Protein AF-A0A8J2MXQ5-F1 (afdb_monomer_lite)

Structure (mmCIF, N/CA/C/O backbone):
data_AF-A0A8J2MXQ5-F1
#
_entry.id   AF-A0A8J2MXQ5-F1
#
loop_
_atom_site.group_PDB
_atom_site.id
_atom_site.type_symbol
_atom_site.label_atom_id
_atom_site.label_alt_id
_atom_site.label_comp_id
_atom_site.label_asym_id
_atom_site.label_entity_id
_atom_site.label_seq_id
_atom_site.pdbx_PDB_ins_code
_atom_site.Cartn_x
_atom_site.Cartn_y
_atom_site.Cartn_z
_atom_site.occupancy
_atom_site.B_iso_or_equiv
_atom_site.auth_seq_id
_atom_site.auth_comp_id
_atom_site.auth_asym_id
_atom_site.auth_atom_id
_atom_site.pdbx_PDB_model_num
ATOM 1 N N . MET A 1 1 ? 25.204 23.780 2.827 1.00 50.69 1 MET A N 1
ATOM 2 C CA . MET A 1 1 ? 25.552 22.412 2.383 1.00 50.69 1 MET A CA 1
ATOM 3 C C . MET A 1 1 ? 24.532 22.037 1.327 1.00 50.69 1 MET A C 1
ATOM 5 O O . MET A 1 1 ? 23.359 22.247 1.579 1.00 50.69 1 MET A O 1
ATOM 9 N N . SER A 1 2 ? 24.951 21.619 0.138 1.00 55.47 2 SER A N 1
ATOM 10 C CA . SER A 1 2 ? 24.038 21.289 -0.962 1.00 55.47 2 SER A CA 1
ATOM 11 C C . SER A 1 2 ? 23.189 20.059 -0.610 1.00 55.47 2 SER A C 1
ATOM 13 O O . SER A 1 2 ? 23.722 18.981 -0.350 1.00 55.47 2 SER A O 1
ATOM 15 N N . ASP A 1 3 ? 21.863 20.213 -0.616 1.00 60.72 3 ASP A N 1
ATOM 16 C CA . ASP A 1 3 ? 20.866 19.213 -0.184 1.00 60.72 3 ASP A CA 1
ATOM 17 C C . ASP A 1 3 ? 20.774 17.949 -1.066 1.00 60.72 3 ASP A C 1
ATOM 19 O O . ASP A 1 3 ? 19.927 17.081 -0.845 1.00 60.72 3 ASP A O 1
ATOM 23 N N . HIS A 1 4 ? 21.659 17.799 -2.054 1.00 66.94 4 HIS A N 1
ATOM 24 C CA . HIS A 1 4 ? 21.609 16.755 -3.084 1.00 66.94 4 HIS A CA 1
ATOM 25 C C . HIS A 1 4 ? 22.640 15.635 -2.901 1.00 66.94 4 HIS A C 1
ATOM 27 O O . HIS A 1 4 ? 22.757 14.756 -3.751 1.00 66.94 4 HIS A O 1
ATOM 33 N N . THR A 1 5 ? 23.394 15.627 -1.801 1.00 74.06 5 THR A N 1
ATOM 34 C CA . THR A 1 5 ? 24.363 14.552 -1.545 1.00 74.06 5 THR A CA 1
ATOM 35 C C . THR A 1 5 ? 23.621 13.261 -1.164 1.00 74.06 5 THR A C 1
ATOM 37 O O . THR A 1 5 ? 22.771 13.316 -0.275 1.00 74.06 5 THR A O 1
ATOM 40 N N . PRO A 1 6 ? 23.921 12.091 -1.763 1.00 72.12 6 PRO A N 1
ATOM 41 C CA . PRO A 1 6 ? 23.291 10.801 -1.434 1.00 72.12 6 PRO A CA 1
ATOM 42 C C . PRO A 1 6 ? 23.793 10.185 -0.114 1.00 72.12 6 PRO A C 1
ATOM 44 O O . PRO A 1 6 ? 23.379 9.095 0.265 1.00 72.12 6 PRO A O 1
ATOM 47 N N . ALA A 1 7 ? 24.689 10.875 0.593 1.00 74.81 7 ALA A N 1
ATOM 48 C CA . ALA A 1 7 ? 25.257 10.425 1.854 1.00 74.81 7 ALA A CA 1
ATOM 49 C C . ALA A 1 7 ? 24.187 10.329 2.962 1.00 74.81 7 ALA A C 1
ATOM 51 O O . ALA A 1 7 ? 23.218 11.101 2.955 1.00 74.81 7 ALA A O 1
ATOM 52 N N . PRO A 1 8 ? 24.365 9.414 3.933 1.00 70.19 8 PRO A N 1
ATOM 53 C CA . PRO A 1 8 ? 23.477 9.295 5.082 1.00 70.19 8 PRO A CA 1
ATOM 54 C C . PRO A 1 8 ? 23.397 10.633 5.827 1.00 70.19 8 PRO A C 1
ATOM 56 O O . PRO A 1 8 ? 24.387 11.152 6.340 1.00 70.19 8 PRO A O 1
ATOM 59 N N . TYR A 1 9 ? 22.196 11.208 5.857 1.00 76.31 9 TYR A N 1
ATOM 60 C CA . TYR A 1 9 ? 21.923 12.521 6.432 1.00 76.31 9 TYR A CA 1
ATOM 61 C C . TYR A 1 9 ? 20.942 12.356 7.590 1.00 76.31 9 TYR A C 1
ATOM 63 O O . TYR A 1 9 ? 19.834 11.856 7.400 1.00 76.31 9 TYR A O 1
ATOM 71 N N . ARG A 1 10 ? 21.348 12.771 8.796 1.00 76.38 10 ARG A N 1
ATOM 72 C CA . ARG A 1 10 ? 20.575 12.580 10.039 1.00 76.38 10 ARG A CA 1
ATOM 73 C C . ARG A 1 10 ? 19.117 13.064 9.936 1.00 76.38 10 ARG A C 1
ATOM 75 O O . ARG A 1 10 ? 18.228 12.325 10.336 1.00 76.38 10 ARG A O 1
ATOM 82 N N . PRO A 1 11 ? 18.818 14.243 9.360 1.00 81.38 11 PRO A N 1
ATOM 83 C CA . PRO A 1 11 ? 17.426 14.657 9.175 1.00 81.38 11 PRO A CA 1
ATOM 84 C C . PRO A 1 11 ? 16.607 13.755 8.236 1.00 81.38 11 PRO A C 1
ATOM 86 O O . PRO A 1 11 ? 15.414 13.582 8.461 1.00 81.38 11 PRO A O 1
ATOM 89 N N . ARG A 1 12 ? 17.222 13.112 7.228 1.00 80.69 12 ARG A N 1
ATOM 90 C CA . ARG A 1 12 ? 16.509 12.177 6.332 1.00 80.69 12 ARG A CA 1
ATOM 91 C C . ARG A 1 12 ? 16.037 10.918 7.062 1.00 80.69 12 ARG A C 1
ATOM 93 O O . ARG A 1 12 ? 14.949 10.433 6.768 1.00 80.69 12 ARG A O 1
ATOM 100 N N . SER A 1 13 ? 16.799 10.416 8.037 1.00 85.38 13 SER A N 1
ATOM 101 C CA . SER A 1 13 ? 16.373 9.254 8.832 1.00 85.38 13 SER A CA 1
ATOM 102 C C . SER A 1 13 ? 15.226 9.580 9.791 1.00 85.38 13 SER A C 1
ATOM 104 O O . SER A 1 13 ? 14.423 8.701 10.090 1.00 85.38 13 SER A O 1
ATOM 106 N N . VAL A 1 14 ? 15.102 10.837 10.234 1.00 90.56 14 VAL A N 1
ATOM 107 C CA . VAL A 1 14 ? 13.999 11.269 11.110 1.00 90.56 14 VAL A CA 1
ATOM 108 C C . VAL A 1 14 ? 12.655 11.193 10.384 1.00 90.56 14 VAL A C 1
ATOM 110 O O . VAL A 1 14 ? 11.698 10.681 10.955 1.00 90.56 14 VAL A O 1
ATOM 113 N N . TYR A 1 15 ? 12.580 11.619 9.117 1.00 89.44 15 TYR A N 1
ATOM 114 C CA . TYR A 1 15 ? 11.336 11.529 8.340 1.00 89.44 15 TYR A CA 1
ATOM 115 C C . TYR A 1 15 ? 10.897 10.082 8.110 1.00 89.44 15 TYR A C 1
ATOM 117 O O . TYR A 1 15 ? 9.728 9.758 8.308 1.00 89.44 15 TYR A O 1
ATOM 125 N N . GLY A 1 16 ? 11.836 9.204 7.743 1.00 90.50 16 GLY A N 1
ATOM 126 C CA . GLY A 1 16 ? 11.551 7.779 7.574 1.00 90.50 16 GLY A CA 1
ATOM 127 C C . GLY A 1 16 ? 11.067 7.134 8.872 1.00 90.50 16 GLY A C 1
ATOM 128 O O . GLY A 1 16 ? 10.087 6.394 8.861 1.00 90.50 16 GLY A O 1
ATOM 129 N N . TYR A 1 17 ? 11.692 7.473 10.003 1.00 93.12 17 TYR A N 1
ATOM 130 C CA . TYR A 1 17 ? 11.270 6.986 11.315 1.00 93.12 17 TYR A CA 1
ATOM 131 C C . TYR A 1 17 ? 9.883 7.508 11.719 1.00 93.12 17 TYR A C 1
ATOM 133 O O . TYR A 1 17 ? 9.039 6.732 12.162 1.00 93.12 17 TYR A O 1
ATOM 141 N N . ALA A 1 18 ? 9.605 8.797 11.512 1.00 95.00 18 ALA A N 1
ATOM 142 C CA . ALA A 1 18 ? 8.289 9.374 11.781 1.00 95.00 18 ALA A CA 1
ATOM 143 C C . ALA A 1 18 ? 7.191 8.710 10.930 1.00 95.00 18 ALA A C 1
ATOM 145 O O . ALA A 1 18 ? 6.129 8.369 11.451 1.00 95.00 18 ALA A O 1
ATOM 146 N N . LEU A 1 19 ? 7.466 8.461 9.645 1.00 94.62 19 LEU A N 1
ATOM 147 C CA . LEU A 1 19 ? 6.547 7.763 8.745 1.00 94.62 19 LEU A CA 1
ATOM 148 C C . LEU A 1 19 ? 6.370 6.291 9.140 1.00 94.62 19 LEU A C 1
ATOM 150 O O . LEU A 1 19 ? 5.255 5.777 9.077 1.00 94.62 19 LEU A O 1
ATOM 154 N N . PHE A 1 20 ? 7.426 5.618 9.603 1.00 95.25 20 PHE A N 1
ATOM 155 C CA . PHE A 1 20 ? 7.336 4.258 10.135 1.00 95.25 20 PHE A CA 1
ATOM 156 C C . PHE A 1 20 ? 6.397 4.196 11.346 1.00 95.25 20 PHE A C 1
ATOM 158 O O . PHE A 1 20 ? 5.453 3.412 11.343 1.00 95.25 20 PHE A O 1
ATOM 165 N N . ILE A 1 21 ? 6.579 5.058 12.348 1.00 97.44 21 ILE A N 1
ATOM 166 C CA . ILE A 1 21 ? 5.691 5.079 13.521 1.00 97.44 21 ILE A CA 1
ATOM 167 C C . ILE A 1 21 ? 4.257 5.456 13.118 1.00 97.44 21 ILE A C 1
ATOM 169 O O . ILE A 1 21 ? 3.311 4.771 13.506 1.00 97.44 21 ILE A O 1
ATOM 173 N N . GLY A 1 22 ? 4.092 6.491 12.288 1.00 97.31 22 GLY A N 1
ATOM 174 C CA . GLY A 1 22 ? 2.780 6.931 11.811 1.00 97.31 22 GLY A CA 1
ATOM 175 C C . GLY A 1 22 ? 2.031 5.847 11.028 1.00 97.31 22 GLY A C 1
ATOM 176 O O . GLY A 1 22 ? 0.860 5.594 11.300 1.00 97.31 22 GLY A O 1
ATOM 177 N N . SER A 1 23 ? 2.708 5.156 10.107 1.00 96.25 23 SER A N 1
ATOM 178 C CA . SER A 1 23 ? 2.110 4.064 9.324 1.00 96.25 23 SER A CA 1
ATOM 179 C C . SER A 1 23 ? 1.713 2.872 10.191 1.00 96.25 23 SER A C 1
ATOM 181 O O . SER A 1 23 ? 0.629 2.331 9.992 1.00 96.25 23 SER A O 1
ATOM 183 N N . ASN A 1 24 ? 2.518 2.508 11.195 1.00 96.44 24 ASN A N 1
ATOM 184 C CA . ASN A 1 24 ? 2.160 1.447 12.139 1.00 96.44 24 ASN A CA 1
ATOM 185 C C . ASN A 1 24 ? 0.910 1.809 12.952 1.00 96.44 24 ASN A C 1
ATOM 187 O O . ASN A 1 24 ? 0.002 0.991 13.067 1.00 96.44 24 ASN A O 1
ATOM 191 N N . ILE A 1 25 ? 0.822 3.037 13.475 1.00 97.56 25 ILE A N 1
ATOM 192 C CA . ILE A 1 25 ? -0.353 3.491 14.240 1.00 97.56 25 ILE A CA 1
ATOM 193 C C . ILE A 1 25 ? -1.619 3.428 13.378 1.00 97.56 25 ILE A C 1
ATOM 195 O O . ILE A 1 25 ? -2.629 2.866 13.805 1.00 97.56 25 ILE A O 1
ATOM 199 N N . VAL A 1 26 ? -1.561 3.960 12.153 1.00 95.38 26 VAL A N 1
ATOM 200 C CA . VAL A 1 26 ? -2.694 3.925 11.214 1.00 95.38 26 VAL A CA 1
ATOM 201 C C . VAL A 1 26 ? -3.060 2.486 10.846 1.00 95.38 26 VAL A C 1
ATOM 203 O O . VAL A 1 26 ? -4.242 2.160 10.777 1.00 95.38 26 VAL A O 1
ATOM 206 N N . PHE A 1 27 ? -2.074 1.609 10.663 1.00 94.12 27 PHE A N 1
ATOM 207 C CA . PHE A 1 27 ? -2.298 0.198 10.359 1.00 94.12 27 PHE A CA 1
ATOM 208 C C . PHE A 1 27 ? -3.005 -0.545 11.499 1.00 94.12 27 PHE A C 1
ATOM 210 O O . PHE A 1 27 ? -3.982 -1.254 11.258 1.00 94.12 27 PHE A O 1
ATOM 217 N N . PHE A 1 28 ? -2.582 -0.347 12.750 1.00 96.12 28 PHE A N 1
ATOM 218 C CA . PHE A 1 28 ? -3.275 -0.940 13.896 1.00 96.12 28 PHE A CA 1
ATOM 219 C C . PHE A 1 28 ? -4.694 -0.396 14.046 1.00 96.12 28 PHE A C 1
ATOM 221 O O . PHE A 1 28 ? -5.622 -1.175 14.260 1.00 96.12 28 PHE A O 1
ATOM 228 N N . LEU A 1 29 ? -4.886 0.915 13.872 1.00 93.56 29 LEU A N 1
ATOM 229 C CA . LEU A 1 29 ? -6.216 1.524 13.893 1.00 93.56 29 LEU A CA 1
ATOM 230 C C . LEU A 1 29 ? -7.119 0.936 12.800 1.00 93.56 29 LEU A C 1
ATOM 232 O O . LEU A 1 29 ? -8.287 0.649 13.056 1.00 93.56 29 LEU A O 1
ATOM 236 N N . TYR A 1 30 ? -6.567 0.706 11.608 1.00 92.25 30 TYR A N 1
ATOM 237 C CA . TYR A 1 30 ? -7.266 0.063 10.502 1.00 92.25 30 TYR A CA 1
ATOM 238 C C . TYR A 1 30 ? -7.686 -1.371 10.836 1.00 92.25 30 TYR A C 1
ATOM 240 O O . TYR A 1 30 ? -8.840 -1.723 10.610 1.00 92.25 30 TYR A O 1
ATOM 248 N N . ILE A 1 31 ? -6.794 -2.187 11.410 1.00 92.81 31 ILE A N 1
ATOM 249 C CA . ILE A 1 31 ? -7.128 -3.562 11.816 1.00 92.81 31 ILE A CA 1
ATOM 250 C C . ILE A 1 31 ? -8.212 -3.561 12.891 1.00 92.81 31 ILE A C 1
ATOM 252 O O . ILE A 1 31 ? -9.178 -4.313 12.780 1.00 92.81 31 ILE A O 1
ATOM 256 N N . ILE A 1 32 ? -8.079 -2.714 13.915 1.00 91.81 32 ILE A N 1
ATOM 257 C CA . ILE A 1 32 ? -9.083 -2.597 14.978 1.00 91.81 32 ILE A CA 1
ATOM 258 C C . ILE A 1 32 ? -10.433 -2.226 14.362 1.00 91.81 32 ILE A C 1
ATOM 260 O O . ILE A 1 32 ? -11.431 -2.896 14.615 1.00 91.81 32 ILE A O 1
ATOM 264 N N . TRP A 1 33 ? -10.464 -1.217 13.491 1.00 88.88 33 TRP A N 1
ATOM 265 C CA . TRP A 1 33 ? -11.682 -0.846 12.782 1.00 88.88 33 TRP A CA 1
ATOM 266 C C . TRP A 1 33 ? -12.227 -1.986 11.910 1.00 88.88 33 TRP A C 1
ATOM 268 O O . TRP A 1 33 ? -13.437 -2.175 11.875 1.00 88.88 33 TRP A O 1
ATOM 278 N N . ALA A 1 34 ? -11.384 -2.764 11.232 1.00 90.44 34 ALA A N 1
ATOM 279 C CA . ALA A 1 34 ? -11.822 -3.859 10.369 1.00 90.44 34 ALA A CA 1
ATOM 280 C C . ALA A 1 34 ? -12.409 -5.049 11.153 1.00 90.44 34 ALA A C 1
ATOM 282 O O . ALA A 1 34 ? -13.353 -5.678 10.680 1.00 90.44 34 ALA A O 1
ATOM 283 N N . VAL A 1 35 ? -11.868 -5.352 12.337 1.00 89.56 35 VAL A N 1
ATOM 284 C CA . VAL A 1 35 ? -12.271 -6.510 13.156 1.00 89.56 35 VAL A CA 1
ATOM 285 C C . VAL A 1 35 ? -13.471 -6.204 14.050 1.00 89.56 35 VAL A C 1
ATOM 287 O O . VAL A 1 35 ? -14.290 -7.089 14.295 1.00 89.56 35 VAL A O 1
ATOM 290 N N . VAL A 1 36 ? -13.594 -4.975 14.560 1.00 88.62 36 VAL A N 1
ATOM 291 C CA . VAL A 1 36 ? -14.690 -4.640 15.476 1.00 88.62 36 VAL A CA 1
ATOM 292 C C . VAL A 1 36 ? -16.026 -4.597 14.704 1.00 88.62 36 VAL A C 1
ATOM 294 O O . VAL A 1 36 ? -16.114 -3.873 13.705 1.00 88.62 36 VAL A O 1
ATOM 297 N N . PRO A 1 37 ? -17.069 -5.328 15.153 1.00 84.12 37 PRO A N 1
ATOM 298 C CA . PRO A 1 37 ? -18.389 -5.336 14.520 1.00 84.12 37 PRO A CA 1
ATOM 299 C C . PRO A 1 37 ? -19.065 -3.964 14.544 1.00 84.12 37 PRO A C 1
ATOM 301 O O . PRO A 1 37 ? -18.900 -3.204 15.501 1.00 84.12 37 PRO A O 1
ATOM 304 N N . ASP A 1 38 ? -19.883 -3.673 13.530 1.00 81.19 38 ASP A N 1
ATOM 305 C CA . ASP A 1 38 ? -20.617 -2.407 13.433 1.00 81.19 38 ASP A CA 1
ATOM 306 C C . ASP A 1 38 ? -21.535 -2.162 14.633 1.00 81.19 38 ASP A C 1
ATOM 308 O O . ASP A 1 38 ? -21.631 -1.027 15.080 1.00 81.19 38 ASP A O 1
ATOM 312 N N . GLU A 1 39 ? -22.150 -3.198 15.204 1.00 79.50 39 GLU A N 1
ATOM 313 C CA . GLU A 1 39 ? -23.018 -3.085 16.389 1.00 79.50 39 GLU A CA 1
ATOM 314 C C . GLU A 1 39 ? -22.296 -2.393 17.553 1.00 79.50 39 GLU A C 1
ATOM 316 O O . GLU A 1 39 ? -22.808 -1.459 18.160 1.00 79.50 39 GLU A O 1
ATOM 321 N N . ILE A 1 40 ? -21.037 -2.767 17.802 1.00 80.56 40 ILE A N 1
ATOM 322 C CA . ILE A 1 40 ? -20.232 -2.172 18.875 1.00 80.56 40 ILE A CA 1
ATOM 323 C C . ILE A 1 40 ? -19.883 -0.714 18.547 1.00 80.56 40 ILE A C 1
ATOM 325 O O . ILE A 1 40 ? -19.875 0.134 19.441 1.00 80.56 40 ILE A O 1
ATOM 329 N N . LEU A 1 41 ? -19.613 -0.401 17.275 1.00 81.12 41 LEU A N 1
ATOM 330 C CA . LEU A 1 41 ? -19.331 0.968 16.828 1.00 81.12 41 LEU A CA 1
ATOM 331 C C . LEU A 1 41 ? -20.561 1.877 16.964 1.00 81.12 41 LEU A C 1
ATOM 333 O O . LEU A 1 41 ? -20.433 3.024 17.393 1.00 81.12 41 LEU A O 1
ATOM 337 N N . HIS A 1 42 ? -21.745 1.371 16.633 1.00 80.44 42 HIS A N 1
ATOM 338 C CA . HIS A 1 42 ? -22.984 2.135 16.725 1.00 80.44 42 HIS A CA 1
ATOM 339 C C . HIS A 1 42 ? -23.424 2.301 18.187 1.00 80.44 42 HIS A C 1
ATOM 341 O O . HIS A 1 42 ? -23.666 3.429 18.620 1.00 80.44 42 HIS A O 1
ATOM 347 N N . ASP A 1 43 ? -23.431 1.222 18.974 1.00 78.06 43 ASP A N 1
ATOM 348 C CA . ASP A 1 43 ? -24.025 1.217 20.318 1.00 78.06 43 ASP A CA 1
ATOM 349 C C . ASP A 1 43 ? -23.113 1.811 21.397 1.00 78.06 43 ASP A C 1
ATOM 351 O O . ASP A 1 43 ? -23.588 2.439 22.344 1.00 78.06 43 ASP A O 1
ATOM 355 N N . ARG A 1 44 ? -21.791 1.606 21.300 1.00 78.81 44 ARG A N 1
ATOM 356 C CA . ARG A 1 44 ? -20.839 2.064 22.333 1.00 78.81 44 ARG A CA 1
ATOM 357 C C . ARG A 1 44 ? -20.202 3.405 22.004 1.00 78.81 44 ARG A C 1
ATOM 359 O O . ARG A 1 44 ? -19.898 4.163 22.920 1.00 78.81 44 ARG A O 1
ATOM 366 N N . LEU A 1 45 ? -19.958 3.671 20.721 1.00 78.25 45 LEU A N 1
ATOM 367 C CA . LEU A 1 45 ? -19.265 4.879 20.266 1.00 78.25 45 LEU A CA 1
ATOM 368 C C . LEU A 1 45 ? -20.221 5.925 19.671 1.00 78.25 45 LEU A C 1
ATOM 370 O O . LEU A 1 45 ? -19.798 7.059 19.457 1.00 78.25 45 LEU A O 1
ATOM 374 N N . GLY A 1 46 ? -21.494 5.581 19.427 1.00 80.50 46 GLY A N 1
ATOM 375 C CA . GLY A 1 46 ? -22.498 6.509 18.891 1.00 80.50 46 GLY A CA 1
ATOM 376 C C . GLY A 1 46 ? -22.244 6.930 17.439 1.00 80.50 46 GLY A C 1
ATOM 377 O O . GLY A 1 46 ? -22.776 7.943 16.980 1.00 80.50 46 GLY A O 1
ATOM 378 N N . LEU A 1 47 ? -21.411 6.185 16.710 1.00 78.25 47 LEU A N 1
ATOM 379 C CA . LEU A 1 47 ? -21.003 6.514 15.346 1.00 78.25 47 LEU A CA 1
ATOM 380 C C . LEU A 1 47 ? -22.035 5.972 14.357 1.00 78.25 47 LEU A C 1
ATOM 382 O O . LEU A 1 47 ? -21.940 4.841 13.903 1.00 78.25 47 LEU A O 1
ATOM 386 N N . THR A 1 48 ? -23.032 6.798 14.045 1.00 72.62 48 THR A N 1
ATOM 387 C CA . THR A 1 48 ? -24.198 6.441 13.214 1.00 72.62 48 THR A CA 1
ATOM 388 C C . THR A 1 48 ? -23.943 6.424 11.709 1.00 72.62 48 THR A C 1
ATOM 390 O O . THR A 1 48 ? -24.720 5.827 10.969 1.00 72.62 48 THR A O 1
ATOM 393 N N . TYR A 1 49 ? -22.867 7.058 11.240 1.00 71.06 49 TYR A N 1
ATOM 394 C CA . TYR A 1 49 ? -22.522 7.122 9.820 1.00 71.06 49 TYR A CA 1
ATOM 395 C C . TYR A 1 49 ? -21.036 6.820 9.624 1.00 71.06 49 TYR A C 1
ATOM 397 O O . TYR A 1 49 ? -20.184 7.683 9.836 1.00 71.06 49 TYR A O 1
ATOM 405 N N . TRP A 1 50 ? -20.729 5.590 9.205 1.00 77.31 50 TRP A N 1
ATOM 406 C CA . TRP A 1 50 ? -19.371 5.138 8.887 1.00 77.31 50 TRP A CA 1
ATOM 407 C C . TRP A 1 50 ? -19.341 4.473 7.499 1.00 77.31 50 TRP A C 1
ATOM 409 O O . TRP A 1 50 ? -20.324 3.834 7.114 1.00 77.31 50 TRP A O 1
ATOM 419 N N . PRO A 1 51 ? -18.248 4.589 6.715 1.00 81.25 51 PRO A N 1
ATOM 420 C CA . PRO A 1 51 ? -18.064 3.771 5.522 1.00 81.25 51 PRO A CA 1
ATOM 421 C C . PRO A 1 51 ? -18.250 2.272 5.790 1.00 81.25 51 PRO A C 1
ATOM 423 O O . PRO A 1 51 ? -17.774 1.734 6.787 1.00 81.25 51 PRO A O 1
ATOM 426 N N . LEU A 1 52 ? -18.913 1.611 4.838 1.00 86.38 52 LEU A N 1
ATOM 427 C CA . LEU A 1 52 ? -19.221 0.179 4.845 1.00 86.38 52 LEU A CA 1
ATOM 428 C C . LEU A 1 52 ? -17.967 -0.679 5.091 1.00 86.38 52 LEU A C 1
ATOM 430 O O . LEU A 1 52 ? -16.933 -0.466 4.454 1.00 86.38 52 LEU A O 1
ATOM 434 N N . LYS A 1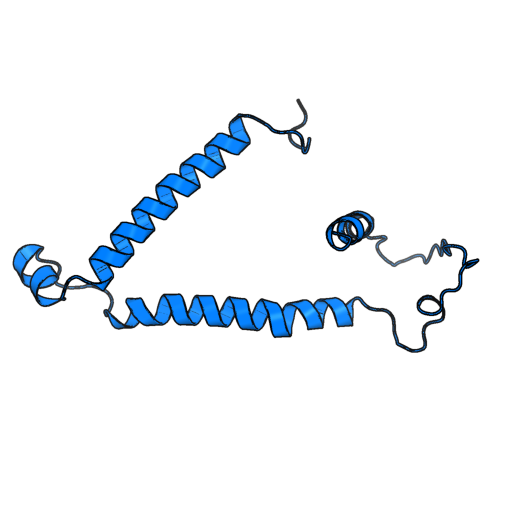 53 ? -18.084 -1.733 5.909 1.00 87.69 53 LYS A N 1
ATOM 435 C CA . LYS A 1 53 ? -16.987 -2.690 6.174 1.00 87.69 53 LYS A CA 1
ATOM 436 C C . LYS A 1 53 ? -16.444 -3.387 4.929 1.00 87.69 53 LYS A C 1
ATOM 438 O O . LYS A 1 53 ? -15.304 -3.834 4.942 1.00 87.69 53 LYS A O 1
ATOM 443 N N . TYR A 1 54 ? -17.204 -3.417 3.831 1.00 89.75 54 TYR A N 1
ATOM 444 C CA . TYR A 1 54 ? -16.716 -3.851 2.516 1.00 89.75 54 TYR A CA 1
ATOM 445 C C . TYR A 1 54 ? -15.374 -3.197 2.144 1.00 89.75 54 TYR A C 1
ATOM 447 O O . TYR A 1 54 ? -14.487 -3.858 1.599 1.00 89.75 54 TYR A O 1
ATOM 455 N N . TRP A 1 55 ? -15.183 -1.922 2.498 1.00 90.06 55 TRP A N 1
ATOM 456 C CA . TRP A 1 55 ? -13.947 -1.197 2.214 1.00 90.06 55 TRP A CA 1
ATOM 457 C C . TRP A 1 55 ? -12.719 -1.789 2.914 1.00 90.06 55 TRP A C 1
ATOM 459 O O . TRP A 1 55 ? -11.620 -1.681 2.372 1.00 90.06 55 TRP A O 1
ATOM 469 N N . ALA A 1 56 ? -12.893 -2.492 4.039 1.00 92.00 56 ALA A N 1
ATOM 470 C CA . ALA A 1 56 ? -11.807 -3.189 4.728 1.00 92.00 56 ALA A CA 1
ATOM 471 C C . ALA A 1 56 ? -11.190 -4.324 3.883 1.00 92.00 56 ALA A C 1
ATOM 473 O O . ALA A 1 56 ? -10.030 -4.693 4.063 1.00 92.00 56 ALA A O 1
ATOM 474 N N . VAL A 1 57 ? -11.959 -4.878 2.944 1.00 92.50 57 VAL A N 1
ATOM 475 C CA . VAL A 1 57 ? -11.503 -5.924 2.018 1.00 92.50 57 VAL A CA 1
ATOM 476 C C . VAL A 1 57 ? -11.193 -5.333 0.646 1.00 92.50 57 VAL A C 1
ATOM 478 O O . VAL A 1 57 ? -10.230 -5.737 -0.002 1.00 92.50 57 VAL A O 1
ATOM 481 N N . ALA A 1 58 ? -11.957 -4.331 0.210 1.00 94.19 58 ALA A N 1
ATOM 482 C CA . ALA A 1 58 ? -11.730 -3.687 -1.075 1.00 94.19 58 ALA A CA 1
ATOM 483 C C . ALA A 1 58 ? -10.347 -3.021 -1.138 1.00 94.19 58 ALA A C 1
ATOM 485 O O . ALA A 1 58 ? -9.588 -3.299 -2.063 1.00 94.19 58 ALA A O 1
ATOM 486 N N . ILE A 1 59 ? -9.984 -2.191 -0.153 1.00 93.19 59 ILE A N 1
ATOM 487 C CA . ILE A 1 59 ? -8.708 -1.453 -0.142 1.00 93.19 59 ILE A CA 1
ATOM 488 C C . ILE A 1 59 ? -7.492 -2.370 -0.391 1.00 93.19 59 ILE A C 1
ATOM 490 O O . ILE A 1 59 ? -6.742 -2.093 -1.331 1.00 93.19 59 ILE A O 1
ATOM 494 N N . PRO A 1 60 ? -7.280 -3.471 0.363 1.00 93.62 60 PRO A N 1
ATOM 495 C CA . PRO A 1 60 ? -6.127 -4.339 0.132 1.00 93.62 60 PRO A CA 1
ATOM 496 C C . PRO A 1 60 ? -6.163 -5.028 -1.239 1.00 93.62 60 PRO A C 1
ATOM 498 O O . PRO A 1 60 ? -5.114 -5.166 -1.868 1.00 93.62 60 PRO A O 1
ATOM 501 N N . ILE A 1 61 ? -7.344 -5.401 -1.745 1.00 96.38 61 ILE A N 1
ATOM 502 C CA . ILE A 1 61 ? -7.486 -5.997 -3.084 1.00 96.38 61 ILE A CA 1
ATOM 503 C C . ILE A 1 61 ? -7.109 -4.990 -4.176 1.00 96.38 61 ILE A C 1
ATOM 505 O O . ILE A 1 61 ? -6.373 -5.339 -5.100 1.00 96.38 61 ILE A O 1
ATOM 509 N N . TRP A 1 62 ? -7.570 -3.742 -4.074 1.00 96.31 62 TRP A N 1
ATOM 510 C CA . TRP A 1 62 ? -7.234 -2.688 -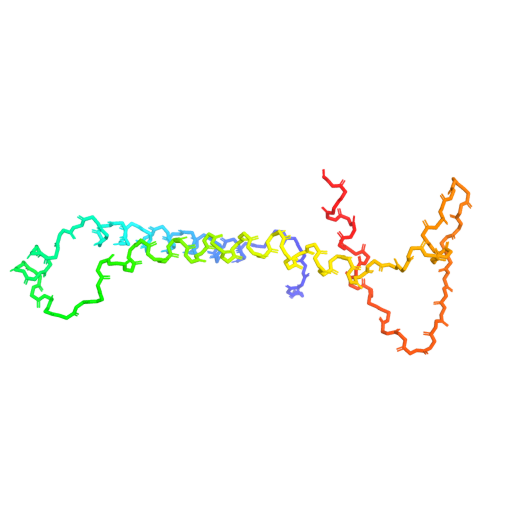5.034 1.00 96.31 62 TRP A CA 1
ATOM 511 C C . TRP A 1 62 ? -5.735 -2.373 -5.024 1.00 96.31 62 TRP A C 1
ATOM 513 O O . TRP A 1 62 ? -5.141 -2.250 -6.094 1.00 96.31 62 TRP A O 1
ATOM 523 N N . ILE A 1 63 ? -5.104 -2.318 -3.844 1.00 96.06 63 ILE A N 1
ATOM 524 C CA . ILE A 1 63 ? -3.648 -2.132 -3.721 1.00 96.06 63 ILE A CA 1
ATOM 525 C C . ILE A 1 63 ? -2.898 -3.293 -4.382 1.00 96.06 63 ILE A C 1
ATOM 527 O O . ILE A 1 63 ? -2.009 -3.057 -5.200 1.00 96.06 63 ILE A O 1
ATOM 531 N N . LEU A 1 64 ? -3.269 -4.540 -4.077 1.00 96.94 64 LEU A N 1
ATOM 532 C CA . LEU A 1 64 ? -2.629 -5.721 -4.660 1.00 96.94 64 LEU A CA 1
ATOM 533 C C . LEU A 1 64 ? -2.793 -5.752 -6.184 1.00 96.94 64 LEU A C 1
ATOM 535 O O . LEU A 1 64 ? -1.833 -6.018 -6.903 1.00 96.94 64 LEU A O 1
ATOM 539 N N . THR A 1 65 ? -3.990 -5.430 -6.674 1.00 97.62 65 THR A N 1
ATOM 540 C CA . THR A 1 65 ? -4.288 -5.365 -8.109 1.00 97.62 65 THR A CA 1
ATOM 541 C C . THR A 1 65 ? -3.458 -4.280 -8.788 1.00 97.62 65 THR A C 1
ATOM 543 O O . THR A 1 65 ? -2.847 -4.541 -9.821 1.00 97.62 65 THR A O 1
ATOM 546 N N . ALA A 1 66 ? -3.368 -3.085 -8.197 1.00 97.44 66 ALA A N 1
ATOM 547 C CA . ALA A 1 66 ? -2.555 -1.997 -8.731 1.00 97.44 66 ALA A CA 1
ATOM 548 C C . ALA A 1 66 ? -1.067 -2.375 -8.798 1.00 97.44 66 ALA A C 1
ATOM 550 O O . ALA A 1 66 ? -0.426 -2.145 -9.823 1.00 97.44 66 ALA A O 1
ATOM 551 N N . ILE A 1 67 ? -0.532 -3.008 -7.747 1.00 97.44 67 ILE A N 1
ATOM 552 C CA . ILE A 1 67 ? 0.854 -3.496 -7.721 1.00 97.44 67 ILE A CA 1
ATOM 553 C C . ILE A 1 67 ? 1.071 -4.568 -8.794 1.00 97.44 67 ILE A C 1
ATOM 555 O O . ILE A 1 67 ? 2.051 -4.492 -9.531 1.00 97.44 67 ILE A O 1
ATOM 559 N N . ALA A 1 68 ? 0.162 -5.537 -8.923 1.00 97.50 68 ALA A N 1
ATOM 560 C CA . ALA A 1 68 ? 0.267 -6.600 -9.919 1.00 97.50 68 ALA A CA 1
ATOM 561 C C . ALA A 1 68 ? 0.224 -6.046 -11.352 1.00 97.50 68 ALA A C 1
ATOM 563 O O . ALA A 1 68 ? 1.084 -6.371 -12.170 1.00 97.50 68 ALA A O 1
ATOM 564 N N . VAL A 1 69 ? -0.727 -5.158 -11.653 1.00 97.94 69 VAL A N 1
ATOM 565 C CA . VAL A 1 69 ? -0.822 -4.499 -12.964 1.00 97.94 69 VAL A CA 1
ATOM 566 C C . VAL A 1 69 ? 0.438 -3.683 -13.248 1.00 97.94 69 VAL A C 1
ATOM 568 O O . VAL A 1 69 ? 0.982 -3.750 -14.352 1.00 97.94 69 VAL A O 1
ATOM 571 N N . PHE A 1 70 ? 0.947 -2.952 -12.256 1.00 96.31 70 PHE A N 1
ATOM 572 C CA . PHE A 1 70 ? 2.176 -2.191 -12.422 1.00 96.31 70 PHE A CA 1
ATOM 573 C C . PHE A 1 70 ? 3.379 -3.100 -12.709 1.00 96.31 70 PHE A C 1
ATOM 575 O O . PHE A 1 70 ? 4.109 -2.857 -13.666 1.00 96.31 70 PHE A O 1
ATOM 582 N N . ALA A 1 71 ? 3.560 -4.164 -11.927 1.00 95.88 71 ALA A N 1
ATOM 583 C CA . ALA A 1 71 ? 4.711 -5.056 -12.023 1.00 95.88 71 ALA A CA 1
ATOM 584 C C . ALA A 1 71 ? 4.711 -5.925 -13.290 1.00 95.88 71 ALA A C 1
ATOM 586 O O . ALA A 1 71 ? 5.770 -6.129 -13.879 1.00 95.88 71 ALA A O 1
ATOM 587 N N . PHE A 1 72 ? 3.549 -6.433 -13.713 1.00 95.31 72 PHE A N 1
ATOM 588 C CA . PHE A 1 72 ? 3.463 -7.400 -14.814 1.00 95.31 72 PHE A CA 1
ATOM 589 C C . PHE A 1 72 ? 3.088 -6.791 -16.160 1.00 95.31 72 PHE A C 1
ATOM 591 O O . PHE A 1 72 ? 3.424 -7.364 -17.191 1.00 95.31 72 PHE A O 1
ATOM 598 N N . ILE A 1 73 ? 2.395 -5.652 -16.172 1.00 95.56 73 ILE A N 1
ATOM 599 C CA . ILE A 1 73 ? 1.935 -5.035 -17.419 1.00 95.56 73 ILE A CA 1
ATOM 600 C C . ILE A 1 73 ? 2.709 -3.752 -17.675 1.00 95.56 73 ILE A C 1
ATOM 602 O O . ILE A 1 73 ? 3.426 -3.654 -18.668 1.00 95.56 73 ILE A O 1
ATOM 606 N N . ILE A 1 74 ? 2.602 -2.776 -16.773 1.00 95.44 74 ILE A N 1
ATOM 607 C CA . ILE A 1 74 ? 3.126 -1.426 -17.022 1.00 95.44 74 ILE A CA 1
ATOM 608 C C . ILE A 1 74 ? 4.655 -1.432 -17.082 1.00 95.44 74 ILE A C 1
ATOM 610 O O . ILE A 1 74 ? 5.233 -0.903 -18.028 1.00 95.44 74 ILE A O 1
ATOM 614 N N . TYR A 1 75 ? 5.318 -2.035 -16.095 1.00 92.88 75 TYR A N 1
ATOM 615 C CA . TYR A 1 75 ? 6.775 -2.026 -16.011 1.00 92.88 75 TYR A CA 1
ATOM 616 C C . TYR A 1 75 ? 7.439 -2.749 -17.202 1.00 92.88 75 TYR A C 1
ATOM 618 O O . TYR A 1 75 ? 8.293 -2.138 -17.850 1.00 92.88 75 TYR A O 1
ATOM 626 N N . PRO A 1 76 ? 7.021 -3.970 -17.598 1.00 94.25 76 PRO A N 1
ATOM 627 C CA . PRO A 1 76 ? 7.538 -4.613 -18.803 1.00 94.25 76 PRO A CA 1
ATOM 628 C C . PRO A 1 76 ? 7.184 -3.854 -20.081 1.00 94.25 76 PRO A C 1
ATOM 630 O O . PRO A 1 76 ? 8.040 -3.732 -20.951 1.00 94.25 76 PRO A O 1
ATOM 633 N N . ALA A 1 77 ? 5.975 -3.291 -20.192 1.00 93.75 77 ALA A N 1
ATOM 634 C CA . ALA A 1 77 ? 5.593 -2.502 -21.362 1.00 93.75 77 ALA A CA 1
ATOM 635 C C . ALA A 1 77 ? 6.495 -1.274 -21.542 1.00 93.75 77 ALA A C 1
ATOM 637 O O . ALA A 1 77 ? 6.968 -1.023 -22.646 1.00 93.75 77 ALA A O 1
ATOM 638 N N . ILE A 1 78 ? 6.794 -0.540 -20.465 1.00 94.44 78 ILE A N 1
ATOM 639 C CA . ILE A 1 78 ? 7.724 0.597 -20.513 1.00 94.44 78 ILE A CA 1
ATOM 640 C C . ILE A 1 78 ? 9.130 0.129 -20.907 1.00 94.44 78 ILE A C 1
ATOM 642 O O . ILE A 1 78 ? 9.761 0.756 -21.756 1.00 94.44 78 ILE A O 1
ATOM 646 N N . ASN A 1 79 ? 9.611 -0.978 -20.336 1.00 91.50 79 ASN A N 1
ATOM 647 C CA . ASN A 1 79 ? 10.924 -1.525 -20.682 1.00 91.50 79 ASN A CA 1
ATOM 648 C C . ASN A 1 79 ? 11.007 -1.931 -22.160 1.00 91.50 79 ASN A C 1
ATOM 650 O O . ASN A 1 79 ? 12.007 -1.639 -22.812 1.00 91.50 79 ASN A O 1
ATOM 654 N N . LEU A 1 80 ? 9.956 -2.543 -22.710 1.00 88.75 80 LEU A N 1
ATOM 655 C CA . LEU A 1 80 ? 9.875 -2.885 -24.131 1.00 88.75 80 LEU A CA 1
ATOM 656 C C . LEU A 1 80 ? 9.810 -1.635 -25.015 1.00 88.75 80 LEU A C 1
ATOM 658 O O . LEU A 1 80 ? 10.529 -1.571 -26.003 1.00 88.75 80 LEU A O 1
ATOM 662 N N . LEU A 1 81 ? 9.038 -0.612 -24.634 1.00 90.56 81 LEU A N 1
ATOM 663 C CA . LEU A 1 81 ? 8.982 0.665 -25.361 1.00 90.56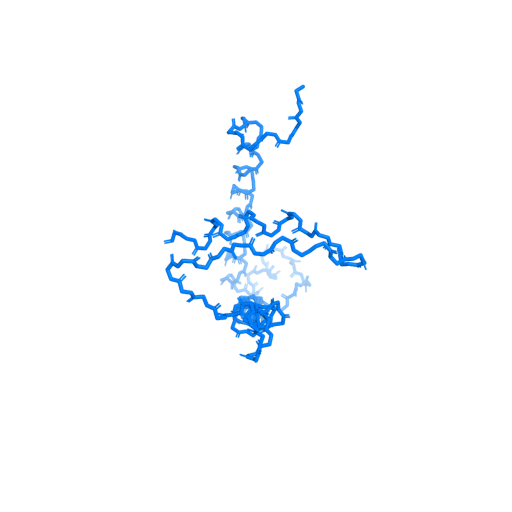 81 LEU A CA 1
ATOM 664 C C . LEU A 1 81 ? 10.328 1.407 -25.379 1.00 90.56 81 LEU A C 1
ATOM 666 O O . LEU A 1 81 ? 10.603 2.158 -26.311 1.00 90.56 81 LEU A O 1
ATOM 670 N N . MET A 1 82 ? 11.155 1.233 -24.346 1.00 87.56 82 MET A N 1
ATOM 671 C CA . MET A 1 82 ? 12.506 1.804 -24.285 1.00 87.56 82 MET A CA 1
ATOM 672 C C . MET A 1 82 ? 13.564 0.934 -24.979 1.00 87.56 82 MET A C 1
ATOM 674 O O . MET A 1 82 ? 14.685 1.403 -25.194 1.00 87.56 82 MET A O 1
ATOM 678 N N . THR A 1 83 ? 13.244 -0.321 -25.301 1.00 83.50 83 THR A N 1
ATOM 679 C CA . THR A 1 83 ? 14.173 -1.237 -25.969 1.00 83.50 83 THR A CA 1
ATOM 680 C C . THR A 1 83 ? 14.233 -0.891 -27.464 1.00 83.50 83 THR A C 1
ATOM 682 O O . THR A 1 83 ? 13.184 -0.676 -28.071 1.00 83.50 83 THR A O 1
ATOM 685 N N . PRO A 1 84 ? 15.434 -0.791 -28.074 1.00 81.00 84 PRO A N 1
ATOM 686 C CA . PRO A 1 84 ? 15.570 -0.623 -29.520 1.00 81.00 84 PRO A CA 1
ATOM 687 C C . PRO A 1 84 ? 14.890 -1.758 -30.295 1.00 81.00 84 PRO A C 1
ATOM 689 O O . PRO A 1 84 ? 14.731 -2.858 -29.768 1.00 81.00 84 PRO A O 1
ATOM 692 N N . ASP A 1 85 ? 14.518 -1.490 -31.546 1.00 80.06 85 ASP A N 1
ATOM 693 C CA . ASP A 1 85 ? 13.882 -2.485 -32.412 1.00 80.06 85 ASP A CA 1
ATOM 694 C C . ASP A 1 85 ? 14.767 -3.735 -32.593 1.00 80.06 85 ASP A C 1
ATOM 696 O O . ASP A 1 85 ? 15.996 -3.674 -32.455 1.00 80.06 85 ASP A O 1
ATOM 700 N N . ILE A 1 86 ? 14.146 -4.874 -32.904 1.00 79.25 86 ILE A N 1
ATOM 701 C CA . ILE A 1 86 ? 14.838 -6.169 -33.013 1.00 79.25 86 ILE A CA 1
ATOM 702 C C . ILE A 1 86 ? 15.889 -6.178 -34.129 1.00 79.25 86 ILE A C 1
ATOM 704 O O . ILE A 1 86 ? 16.907 -6.858 -34.005 1.00 79.25 86 ILE A O 1
ATOM 708 N N . ASP A 1 87 ? 15.670 -5.373 -35.168 1.00 83.00 87 ASP A N 1
ATOM 709 C CA . ASP A 1 87 ? 16.547 -5.256 -36.333 1.00 83.00 87 ASP A CA 1
ATOM 710 C C . ASP A 1 87 ? 17.607 -4.145 -36.170 1.00 83.00 87 ASP A C 1
ATOM 712 O O . ASP A 1 87 ? 18.388 -3.872 -37.087 1.00 83.00 87 ASP A O 1
ATOM 716 N N . ASP A 1 88 ? 17.663 -3.476 -35.011 1.00 80.38 88 ASP A N 1
ATOM 717 C CA . ASP A 1 88 ? 18.627 -2.406 -34.764 1.00 80.38 88 ASP A CA 1
ATOM 718 C C . ASP A 1 88 ? 20.039 -2.970 -34.541 1.00 80.38 88 ASP A C 1
ATOM 720 O O . ASP A 1 88 ? 20.304 -3.734 -33.610 1.00 80.38 88 ASP A O 1
ATOM 724 N N . VAL A 1 89 ? 20.992 -2.509 -35.355 1.00 80.00 89 VAL A N 1
ATOM 725 C CA . VAL A 1 89 ? 22.417 -2.859 -35.249 1.00 80.00 89 VAL A CA 1
ATOM 726 C C . VAL A 1 89 ? 22.992 -2.583 -33.854 1.00 80.00 89 VAL A C 1
ATOM 728 O O . VAL A 1 89 ? 23.934 -3.250 -33.430 1.00 80.00 89 VAL A O 1
ATOM 731 N N . ARG A 1 90 ? 22.410 -1.639 -33.099 1.00 76.06 90 ARG A N 1
ATOM 732 C CA . ARG A 1 90 ? 22.816 -1.320 -31.717 1.00 76.06 90 ARG A CA 1
ATOM 733 C C . ARG A 1 90 ? 22.570 -2.468 -30.731 1.00 76.06 90 ARG A C 1
ATOM 735 O O . ARG A 1 90 ? 23.215 -2.497 -29.677 1.00 76.06 90 ARG A O 1
ATOM 742 N N . THR A 1 91 ? 21.657 -3.380 -31.057 1.00 77.62 91 THR A N 1
ATOM 743 C CA . THR A 1 91 ? 21.313 -4.559 -30.249 1.00 77.62 91 THR A CA 1
ATOM 744 C C . THR A 1 91 ? 22.333 -5.692 -30.442 1.00 77.62 91 THR A C 1
ATOM 746 O O . THR A 1 91 ? 22.537 -6.498 -29.534 1.00 77.62 91 THR A O 1
ATOM 749 N N . ILE A 1 92 ? 23.050 -5.718 -31.572 1.00 79.69 92 ILE A N 1
ATOM 750 C CA . ILE A 1 92 ? 24.089 -6.712 -31.880 1.00 79.69 92 ILE A CA 1
ATOM 751 C C . ILE A 1 92 ? 25.419 -6.268 -31.252 1.00 79.69 92 ILE A C 1
ATOM 753 O O . ILE A 1 92 ? 26.018 -5.275 -31.665 1.00 79.69 92 ILE A O 1
ATOM 757 N N . LYS A 1 93 ? 25.905 -7.006 -30.246 1.00 77.19 93 LYS A N 1
ATOM 758 C CA . LYS A 1 93 ? 27.200 -6.744 -29.592 1.00 77.19 93 LYS A CA 1
ATOM 759 C C . LYS A 1 93 ? 28.056 -8.000 -29.502 1.00 77.19 93 LYS A C 1
ATOM 761 O O . LYS A 1 93 ? 27.562 -9.061 -29.136 1.00 77.19 93 LYS A O 1
ATOM 766 N N . ASP A 1 94 ? 29.347 -7.847 -29.775 1.00 82.44 94 ASP A N 1
ATOM 767 C CA . ASP A 1 94 ? 30.386 -8.859 -29.578 1.00 82.44 94 ASP A CA 1
ATOM 768 C C . ASP A 1 94 ? 31.404 -8.409 -28.506 1.00 82.44 94 ASP A C 1
ATOM 770 O O . ASP A 1 94 ? 31.274 -7.337 -27.908 1.00 82.44 94 ASP A O 1
ATOM 774 N N . GLN A 1 95 ? 32.425 -9.233 -28.243 1.00 81.81 95 GLN A N 1
ATOM 775 C CA . GLN A 1 95 ? 33.446 -8.957 -27.219 1.00 81.81 95 GLN A CA 1
ATOM 776 C C . GLN A 1 95 ? 34.326 -7.733 -27.536 1.00 81.81 95 GLN A C 1
ATOM 778 O O . GLN A 1 95 ? 34.971 -7.207 -26.628 1.00 81.81 95 GLN A O 1
ATOM 783 N N . TYR A 1 96 ? 34.340 -7.266 -28.789 1.00 79.31 96 TYR A N 1
ATOM 784 C CA . TYR A 1 96 ? 35.156 -6.140 -29.253 1.00 79.31 96 TYR A CA 1
ATOM 785 C C . TYR A 1 96 ? 34.323 -4.907 -29.653 1.00 79.31 96 TYR A C 1
ATOM 787 O O . TYR A 1 96 ? 34.878 -3.911 -30.124 1.00 79.31 96 TYR A O 1
ATOM 795 N N . SER A 1 97 ? 33.004 -4.934 -29.436 1.00 76.94 97 SER A N 1
ATOM 796 C CA . SER A 1 97 ? 32.083 -3.870 -29.835 1.00 76.94 97 SER A CA 1
ATOM 797 C C . SER A 1 97 ? 32.355 -2.571 -29.071 1.00 76.94 97 SER A C 1
ATOM 799 O O . SER A 1 97 ? 32.257 -2.505 -27.841 1.00 76.94 97 SER A O 1
ATOM 801 N N . LEU A 1 98 ? 32.673 -1.502 -29.806 1.00 70.56 98 LEU A N 1
ATOM 802 C CA . LEU A 1 98 ? 32.876 -0.165 -29.248 1.00 70.56 98 LEU A CA 1
ATOM 803 C C . LEU A 1 98 ? 31.531 0.547 -29.038 1.00 70.56 98 LEU A C 1
ATOM 805 O O . LEU A 1 98 ? 30.633 0.486 -29.875 1.00 70.56 98 LEU A O 1
ATOM 809 N N . VAL A 1 99 ? 31.390 1.280 -27.928 1.00 68.00 99 VAL A N 1
ATOM 810 C CA . VAL A 1 99 ? 30.193 2.100 -27.674 1.00 68.00 99 VAL A CA 1
ATOM 811 C C . VAL A 1 99 ? 30.155 3.258 -28.671 1.00 68.00 99 VAL A C 1
ATOM 813 O O . VAL A 1 99 ? 30.948 4.196 -28.575 1.00 68.00 99 VAL A O 1
ATOM 816 N N . GLN A 1 100 ? 29.220 3.208 -29.618 1.00 60.81 100 GLN A N 1
ATOM 817 C CA . GLN A 1 100 ? 29.076 4.244 -30.633 1.00 60.81 100 GLN A CA 1
ATOM 818 C C . GLN A 1 100 ? 28.500 5.528 -30.016 1.00 60.81 100 GLN A C 1
ATOM 820 O O . GLN A 1 100 ? 27.375 5.555 -29.516 1.00 60.81 100 GLN A O 1
ATOM 825 N N . ASN A 1 101 ? 29.279 6.6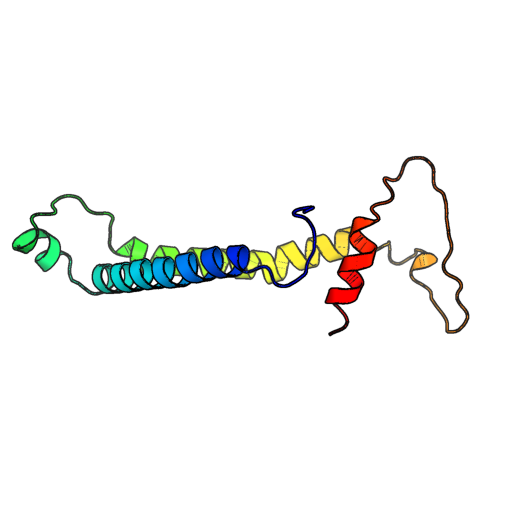09 -30.048 1.00 53.56 101 ASN A N 1
ATOM 826 C CA . ASN A 1 101 ? 28.874 7.923 -29.551 1.00 53.56 101 ASN A CA 1
ATOM 827 C C . ASN A 1 101 ? 28.188 8.694 -30.691 1.00 53.56 101 ASN A C 1
ATOM 829 O O . ASN A 1 101 ? 28.800 9.526 -31.359 1.00 53.56 101 ASN A O 1
ATOM 833 N N . ILE A 1 102 ? 26.937 8.338 -30.995 1.00 57.94 102 ILE A N 1
ATOM 834 C CA . ILE A 1 102 ? 26.179 8.984 -32.074 1.00 57.94 102 ILE A CA 1
ATOM 835 C C . ILE A 1 102 ? 25.557 10.277 -31.528 1.00 57.94 102 ILE A C 1
ATOM 837 O O . ILE A 1 102 ? 24.595 10.244 -30.761 1.00 57.94 102 ILE A O 1
ATOM 841 N N . ASN A 1 103 ? 26.100 11.426 -31.933 1.00 50.75 103 ASN A N 1
ATOM 842 C CA . ASN A 1 103 ? 25.491 12.734 -31.692 1.00 50.75 103 ASN A CA 1
ATOM 843 C C . ASN A 1 103 ? 24.365 12.961 -32.713 1.00 50.75 103 ASN A C 1
ATOM 845 O O . ASN A 1 103 ? 24.596 13.539 -33.771 1.00 50.75 103 ASN A O 1
ATOM 849 N N . ILE A 1 104 ? 23.154 12.483 -32.414 1.00 52.47 104 ILE A N 1
ATOM 850 C CA . ILE A 1 104 ? 21.958 12.782 -33.218 1.00 52.47 104 ILE A CA 1
ATOM 851 C C . ILE A 1 104 ? 21.374 14.118 -32.726 1.00 52.47 104 ILE A C 1
ATOM 853 O O . ILE A 1 104 ? 20.928 14.185 -31.575 1.00 52.47 104 ILE A O 1
ATOM 857 N N . PRO A 1 105 ? 21.364 15.192 -33.540 1.00 38.62 105 PRO A N 1
ATOM 858 C CA . PRO A 1 105 ? 20.770 16.461 -33.135 1.00 38.62 105 PRO A CA 1
ATOM 859 C C . PRO A 1 105 ? 19.245 16.306 -33.033 1.00 38.62 105 PRO A C 1
ATOM 861 O O . PRO A 1 105 ? 18.576 16.052 -34.029 1.00 38.62 105 PRO A O 1
ATOM 864 N N . GLY A 1 106 ? 18.701 16.435 -31.818 1.00 50.91 106 GLY A N 1
ATOM 865 C CA . GLY A 1 106 ? 17.253 16.447 -31.557 1.00 50.91 106 GLY A CA 1
ATOM 866 C C . GLY A 1 106 ? 16.737 15.385 -30.581 1.00 50.91 106 GLY A C 1
ATOM 867 O O . GLY A 1 106 ? 15.621 15.519 -30.088 1.00 50.91 106 GLY A O 1
ATOM 868 N N . ILE A 1 107 ? 17.537 14.374 -30.226 1.00 47.03 107 ILE A N 1
ATOM 869 C CA . ILE A 1 107 ? 17.176 13.420 -29.166 1.00 47.03 107 ILE A CA 1
ATOM 870 C C . ILE A 1 107 ? 17.733 13.951 -27.846 1.00 47.03 107 ILE A C 1
ATOM 872 O O . ILE A 1 107 ? 18.947 14.102 -27.692 1.00 47.03 107 ILE A O 1
ATOM 876 N N . PHE A 1 108 ? 16.848 14.260 -26.894 1.00 48.12 108 PHE A N 1
ATOM 877 C CA . PHE A 1 108 ? 17.229 14.678 -25.547 1.00 48.12 108 PHE A CA 1
ATOM 878 C C . PHE A 1 108 ? 18.099 13.576 -24.936 1.00 48.12 108 PHE A C 1
ATOM 880 O O . PHE A 1 108 ? 17.614 12.499 -24.598 1.00 48.12 108 PHE A O 1
ATOM 887 N N . HIS A 1 109 ? 19.407 13.822 -24.859 1.00 46.53 109 HIS A N 1
ATOM 888 C CA . HIS A 1 109 ? 20.381 12.874 -24.338 1.00 46.53 109 HIS A CA 1
ATOM 889 C C . HIS A 1 109 ? 20.128 12.725 -22.837 1.00 46.53 109 HIS A C 1
ATOM 891 O O . HIS A 1 109 ? 20.687 13.451 -22.011 1.00 46.53 109 HIS A O 1
ATOM 897 N N . SER A 1 110 ? 19.225 11.818 -22.473 1.00 47.16 110 SER A N 1
ATOM 898 C CA . SER A 1 110 ? 18.842 11.550 -21.098 1.00 47.16 110 SER A CA 1
ATOM 899 C C . SER A 1 110 ? 19.999 10.851 -20.387 1.00 47.16 110 SER A C 1
ATOM 901 O O . SER A 1 110 ? 20.002 9.636 -20.180 1.00 47.16 110 SER A O 1
ATOM 903 N N . ARG A 1 111 ? 20.984 11.652 -19.956 1.00 45.88 111 ARG A N 1
ATOM 904 C CA . ARG A 1 111 ? 22.057 11.268 -19.022 1.00 45.88 111 ARG A CA 1
ATOM 905 C C . ARG A 1 111 ? 21.510 10.622 -17.738 1.00 45.88 111 ARG A C 1
ATOM 907 O O . ARG A 1 111 ? 22.259 9.958 -17.033 1.00 45.88 111 ARG A O 1
ATOM 914 N N . LEU A 1 112 ? 20.211 10.771 -17.473 1.00 45.47 112 LEU A N 1
ATOM 915 C CA . LEU A 1 112 ? 19.464 10.124 -16.397 1.00 45.47 112 LEU A CA 1
ATOM 916 C C . LEU A 1 112 ? 19.499 8.584 -16.440 1.00 45.47 112 LEU A C 1
ATOM 918 O O . LEU A 1 112 ? 19.535 7.965 -15.381 1.00 45.47 112 LEU A O 1
ATOM 922 N N . PHE A 1 113 ? 19.560 7.947 -17.616 1.00 47.72 113 PHE A N 1
ATOM 923 C CA . PHE A 1 113 ? 19.446 6.479 -17.707 1.00 47.72 113 PHE A CA 1
ATOM 924 C C . PHE A 1 113 ? 20.764 5.717 -17.547 1.00 47.72 113 PHE A C 1
ATOM 926 O O . PHE A 1 113 ? 20.747 4.514 -17.289 1.00 47.72 113 PHE A O 1
ATOM 933 N N . LYS A 1 114 ? 21.919 6.395 -17.603 1.00 45.50 114 LYS A N 1
ATOM 934 C CA . LYS A 1 114 ? 23.215 5.735 -17.359 1.00 45.50 114 LYS A CA 1
ATOM 935 C C . LYS A 1 114 ? 23.333 5.214 -15.918 1.00 45.50 114 LYS A C 1
ATOM 937 O O . LYS A 1 114 ? 24.016 4.225 -15.682 1.00 45.50 114 LYS A O 1
ATOM 942 N N . ASN A 1 115 ? 22.611 5.836 -14.983 1.00 36.59 115 ASN A N 1
ATOM 943 C CA . ASN A 1 115 ? 22.598 5.449 -13.572 1.00 36.59 115 ASN A CA 1
ATOM 944 C C . ASN A 1 115 ? 21.557 4.368 -13.233 1.00 36.59 115 ASN A C 1
ATOM 946 O O . ASN A 1 115 ? 21.686 3.725 -12.198 1.00 36.59 115 ASN A O 1
ATOM 950 N N . VAL A 1 116 ? 20.564 4.113 -14.095 1.00 44.34 116 VAL A N 1
ATOM 951 C CA . VAL A 1 116 ? 19.547 3.069 -13.849 1.00 44.34 116 VAL A CA 1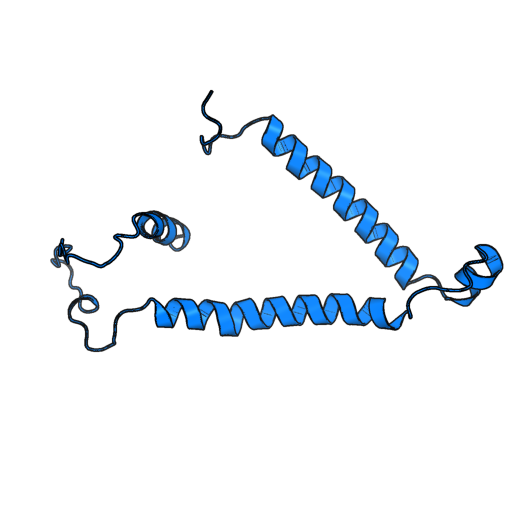
ATOM 952 C C . VAL A 1 116 ? 20.098 1.674 -14.165 1.00 44.34 116 VAL A C 1
ATOM 954 O O . VAL A 1 116 ? 19.803 0.718 -13.457 1.00 44.34 116 VAL A O 1
ATOM 957 N N . SER A 1 117 ? 20.994 1.553 -15.151 1.00 37.72 117 SER A N 1
ATOM 958 C CA . SER A 1 117 ? 21.637 0.270 -15.485 1.00 37.72 117 SER A CA 1
ATOM 959 C C . SER A 1 117 ? 22.593 -0.243 -14.388 1.00 37.72 117 SER A C 1
ATOM 961 O O . SER A 1 117 ? 22.870 -1.436 -14.327 1.00 37.72 117 SER A O 1
ATOM 963 N N . ILE A 1 118 ? 23.049 0.628 -13.477 1.00 38.50 118 ILE A N 1
ATOM 964 C CA . ILE A 1 118 ? 23.800 0.228 -12.271 1.00 38.50 118 ILE A CA 1
ATOM 965 C C . ILE A 1 118 ? 22.883 -0.430 -11.225 1.00 38.50 118 ILE A C 1
ATOM 967 O O . ILE A 1 118 ? 23.344 -1.275 -10.468 1.00 38.50 118 ILE A O 1
ATOM 971 N N . ILE A 1 119 ? 21.587 -0.102 -11.209 1.00 39.06 119 ILE A N 1
ATOM 972 C CA . ILE A 1 119 ? 20.625 -0.634 -10.229 1.00 39.06 119 ILE A CA 1
ATOM 973 C C . ILE A 1 119 ? 20.132 -2.040 -10.618 1.00 39.06 119 ILE A C 1
ATOM 975 O O . ILE A 1 119 ? 19.814 -2.832 -9.743 1.00 39.06 119 ILE A O 1
ATOM 979 N N . LEU A 1 120 ? 20.134 -2.386 -11.909 1.00 34.28 120 LEU A N 1
ATOM 980 C CA . LEU A 1 120 ? 19.733 -3.708 -12.426 1.00 34.28 120 LEU A CA 1
ATOM 981 C C . LEU A 1 120 ? 20.896 -4.715 -12.566 1.00 34.28 120 LEU A C 1
ATOM 983 O O . LEU A 1 120 ? 20.731 -5.760 -13.189 1.00 34.28 120 LEU A O 1
ATOM 987 N N . LYS A 1 121 ? 22.079 -4.400 -12.022 1.00 34.34 121 LYS A N 1
ATOM 988 C CA . LYS A 1 121 ? 23.258 -5.290 -12.001 1.00 34.34 121 LYS A CA 1
ATOM 989 C C . LYS A 1 121 ? 23.584 -5.868 -10.611 1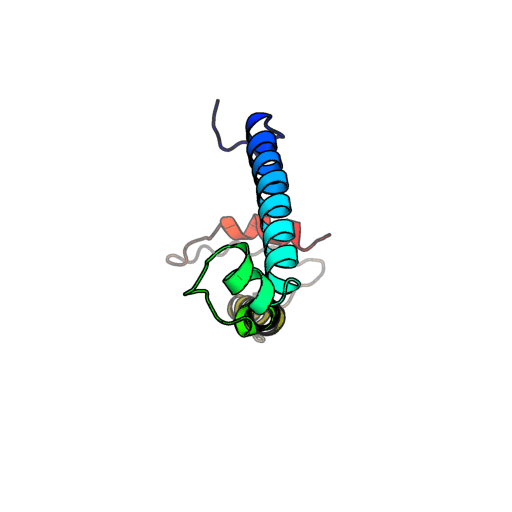.00 34.34 121 LYS A C 1
ATOM 991 O O . LYS A 1 121 ? 24.699 -6.345 -10.409 1.00 34.34 121 LYS A O 1
ATOM 996 N N . ILE A 1 122 ? 22.629 -5.834 -9.682 1.00 40.03 122 ILE A N 1
ATOM 997 C CA . ILE A 1 122 ? 22.629 -6.633 -8.443 1.00 40.03 122 ILE A CA 1
ATOM 998 C C . ILE A 1 122 ? 21.549 -7.696 -8.603 1.00 40.03 122 ILE A C 1
ATOM 1000 O O . ILE A 1 122 ? 21.842 -8.864 -8.277 1.00 40.03 122 ILE A O 1
#

InterPro domains:
  IPR013717 PIG-P [PF08510] (12-97)
  IPR052263 GPI Anchor Biosynthesis Protein [PTHR46346] (1-101)

Organism: Cotesia congregata (NCBI:txid51543)

Foldseek 3Di:
DDPPDPDDDPVVVVVVVVVVVVVVVVVVVLVCVLPDDVCCCCPVVVCPDDPDSVCSVVVVVVVVVVVCCCVPPVVVVVVVVPDDDPPDPQVDDDPPDDDDPDPDPPPPPPPVCVVVVVVVPD

Radius of gyration: 25.03 Å; chains: 1; bounding box: 59×31×59 Å

pLDDT: mean 78.2, std 18.45, range [34.28, 97.94]

Secondary structure (DSSP, 8-state):
--TT--S--HHHHHHHHHHHHHHHHHHHHHHHHHHS-HHHHHHHH-------TTHHHHHHHHHHHHHHHIIIIIHHHHHHHHSPPTT-GGG---TT--------TTS---GGGGGTTTGGG-

Sequence (122 aa):
MSDHTPAPYRPRSVYGYALFIGSNIVFFLYIIWAVVPDEILHDRLGLTYWPLKYWAVAIPIWILTAIAVFAFIIYPAINLLMTPDIDDVRTIKDQYSLVQNINIPGIFHSRLFKNVSIILKI